Protein AF-A0A9D1VDS4-F1 (afdb_monomer_lite)

Sequence (71 aa):
MEIPVYLIAGFLEGGKTNFINGILEDGFAREDATLLLCCEEGIEEYDPRFLRNVTVVNIEDESQLSRNKLK

Foldseek 3Di:
DDDDDDDDDDDAPPCRLVVVLVCLVVPVQVPAQEEAEAQDDHPDDRDPVSCPRYDYFYHPDPVCPDPVRVD

Secondary structure (DSSP, 8-state):
-----------TTSSHHHHHHHHHHHTTTSSS-EEEEE-S--SSPPPGGG-TTEEEEE--SGGG-STTT--

Structure (mmCIF, N/CA/C/O backbone):
data_AF-A0A9D1VDS4-F1
#
_entry.id   AF-A0A9D1VDS4-F1
#
loop_
_atom_site.group_PDB
_atom_site.id
_atom_site.type_symbol
_atom_site.label_atom_id
_atom_site.label_alt_id
_atom_site.label_comp_id
_atom_site.label_asym_id
_atom_site.label_entity_id
_atom_site.label_seq_id
_atom_site.pdbx_PDB_ins_code
_atom_site.Cartn_x
_atom_site.Cartn_y
_atom_site.Cartn_z
_atom_site.occupancy
_atom_site.B_iso_or_equiv
_atom_site.auth_seq_id
_atom_site.auth_comp_id
_atom_site.auth_asym_id
_atom_site.auth_atom_id
_atom_site.pdbx_PDB_model_num
ATOM 1 N N . MET A 1 1 ? -12.020 -6.699 17.460 1.00 68.62 1 MET A N 1
ATOM 2 C CA . MET A 1 1 ? -12.257 -6.380 16.042 1.00 68.62 1 MET A CA 1
ATOM 3 C C . MET A 1 1 ? -10.978 -6.757 15.327 1.00 68.62 1 MET A C 1
ATOM 5 O O . MET A 1 1 ? -9.931 -6.278 15.745 1.00 68.62 1 MET A O 1
ATOM 9 N N . GLU A 1 2 ? -11.036 -7.702 14.397 1.00 87.75 2 GLU A N 1
ATOM 10 C CA . GLU A 1 2 ? -9.868 -8.077 13.595 1.00 87.75 2 GLU A CA 1
ATOM 11 C C . GLU A 1 2 ? -9.788 -7.131 12.400 1.00 87.75 2 GLU A C 1
ATOM 13 O O . GLU A 1 2 ? -10.812 -6.834 11.788 1.00 87.75 2 GLU A O 1
ATOM 18 N N . ILE A 1 3 ? -8.594 -6.618 12.112 1.00 90.06 3 ILE A N 1
ATOM 19 C CA . ILE A 1 3 ? -8.347 -5.744 10.964 1.00 90.06 3 ILE A CA 1
ATOM 20 C C . ILE A 1 3 ? -7.565 -6.580 9.949 1.00 90.06 3 ILE A C 1
ATOM 22 O O . ILE A 1 3 ? -6.473 -7.045 10.293 1.00 90.06 3 ILE A O 1
ATOM 26 N N . PRO A 1 4 ? -8.095 -6.817 8.738 1.00 92.94 4 PRO A N 1
ATOM 27 C CA . PRO A 1 4 ? -7.376 -7.579 7.732 1.00 92.94 4 PRO A CA 1
ATOM 28 C C . PRO A 1 4 ? -6.158 -6.788 7.243 1.00 92.94 4 PRO A C 1
ATOM 30 O O . PRO A 1 4 ? -6.229 -5.581 7.018 1.00 92.94 4 PRO A O 1
ATOM 33 N N . VAL A 1 5 ? -5.033 -7.484 7.074 1.00 94.12 5 VAL A N 1
ATOM 34 C CA . VAL A 1 5 ? -3.780 -6.904 6.577 1.00 94.12 5 VAL A CA 1
ATOM 35 C C . VAL A 1 5 ? -3.387 -7.617 5.294 1.00 94.12 5 VAL A C 1
ATOM 37 O O . VAL A 1 5 ? -3.241 -8.839 5.273 1.00 94.12 5 VAL A O 1
ATOM 40 N N . TYR A 1 6 ? -3.187 -6.837 4.237 1.00 95.44 6 TYR A N 1
ATOM 41 C CA . TYR A 1 6 ? -2.751 -7.312 2.930 1.00 95.44 6 TYR A CA 1
ATOM 42 C C . TYR A 1 6 ? -1.349 -6.774 2.650 1.00 95.44 6 TYR A C 1
ATOM 44 O O . TYR A 1 6 ? -1.084 -5.592 2.863 1.00 95.44 6 TYR A O 1
ATOM 52 N N . LEU A 1 7 ? -0.455 -7.638 2.169 1.00 95.69 7 LEU A N 1
ATOM 53 C CA . LEU A 1 7 ? 0.900 -7.264 1.771 1.00 95.69 7 LEU A CA 1
ATOM 54 C C . LEU A 1 7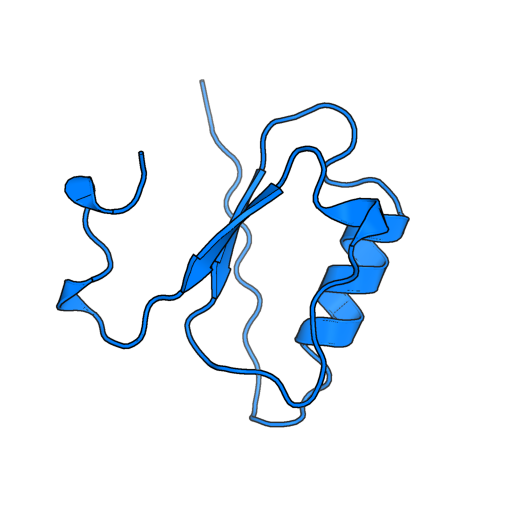 ? 1.042 -7.439 0.261 1.00 95.69 7 LEU A C 1
ATOM 56 O O . LEU A 1 7 ? 1.025 -8.562 -0.240 1.00 95.69 7 LEU A O 1
ATOM 60 N N . ILE A 1 8 ? 1.202 -6.325 -0.451 1.00 94.81 8 ILE A N 1
ATOM 61 C CA . ILE A 1 8 ? 1.550 -6.321 -1.871 1.00 94.81 8 ILE A CA 1
ATOM 62 C C . ILE A 1 8 ? 3.059 -6.096 -1.975 1.00 94.81 8 ILE A C 1
ATOM 64 O O . ILE A 1 8 ? 3.560 -5.040 -1.599 1.00 94.81 8 ILE A O 1
ATOM 68 N N . ALA A 1 9 ? 3.785 -7.090 -2.481 1.00 93.56 9 ALA A N 1
ATOM 69 C CA . ALA A 1 9 ? 5.234 -7.041 -2.651 1.00 93.56 9 ALA A CA 1
ATOM 70 C C . ALA A 1 9 ? 5.631 -7.520 -4.051 1.00 93.56 9 ALA A C 1
ATOM 72 O O . ALA A 1 9 ? 4.913 -8.284 -4.694 1.00 93.56 9 ALA A O 1
ATOM 73 N N . GLY A 1 10 ? 6.787 -7.068 -4.527 1.00 91.38 10 GLY A N 1
ATOM 74 C CA . GLY A 1 10 ? 7.311 -7.422 -5.842 1.00 91.38 10 GLY A CA 1
ATOM 75 C C . GLY A 1 10 ? 8.427 -6.479 -6.267 1.00 91.38 10 GLY A C 1
ATOM 76 O O . GLY A 1 10 ? 8.646 -5.441 -5.640 1.00 91.38 10 GLY A O 1
ATOM 77 N N . PHE A 1 11 ? 9.113 -6.826 -7.352 1.00 90.19 11 PHE A N 1
ATOM 78 C CA . PHE A 1 11 ? 10.211 -6.025 -7.891 1.00 90.19 11 PHE A CA 1
ATOM 79 C C . PHE A 1 11 ? 9.758 -4.623 -8.337 1.00 90.19 11 PHE A C 1
ATOM 81 O O . PHE A 1 11 ? 8.562 -4.364 -8.544 1.00 90.19 11 PHE A O 1
ATOM 88 N N . LEU A 1 12 ? 10.719 -3.700 -8.453 1.00 83.06 12 LEU A N 1
ATOM 89 C CA . LEU A 1 12 ? 10.494 -2.382 -9.051 1.00 83.06 12 LEU A CA 1
ATOM 90 C C . LEU A 1 12 ? 9.904 -2.564 -10.459 1.00 83.06 12 LEU A C 1
ATOM 92 O O . LEU A 1 12 ? 10.217 -3.539 -11.137 1.00 83.06 12 LEU A O 1
ATOM 96 N N . GLU A 1 13 ? 8.993 -1.675 -10.854 1.00 86.62 13 GLU A N 1
ATOM 97 C CA . GLU A 1 13 ? 8.275 -1.743 -12.142 1.00 86.62 13 GLU A CA 1
ATOM 98 C C . GLU A 1 13 ? 7.372 -2.981 -12.338 1.00 86.62 13 GLU A C 1
ATOM 100 O O . GLU A 1 13 ? 6.806 -3.182 -13.407 1.00 86.62 13 GLU A O 1
ATOM 105 N N . GLY A 1 14 ? 7.132 -3.783 -11.294 1.00 92.12 14 GLY A N 1
ATOM 106 C CA . GLY A 1 14 ? 6.240 -4.951 -11.347 1.00 92.12 14 GLY A CA 1
ATOM 107 C C . GLY A 1 14 ? 4.735 -4.644 -11.444 1.00 92.12 14 GLY A C 1
ATOM 108 O O . GLY A 1 14 ? 3.928 -5.526 -11.173 1.00 92.12 14 GLY A O 1
ATOM 109 N N . GLY A 1 15 ? 4.339 -3.404 -11.754 1.00 94.31 15 GLY A N 1
ATOM 110 C CA . GLY A 1 15 ? 2.930 -3.011 -11.909 1.00 94.31 15 GLY A CA 1
ATOM 111 C C . GLY A 1 15 ? 2.120 -2.908 -10.607 1.00 94.31 15 GLY A C 1
ATOM 112 O O . GLY A 1 15 ? 0.893 -2.963 -10.646 1.00 94.31 15 GLY A O 1
ATOM 113 N N . LYS A 1 16 ? 2.783 -2.757 -9.450 1.00 95.81 16 LYS A N 1
ATOM 114 C CA . LYS A 1 16 ? 2.137 -2.752 -8.121 1.00 95.81 16 LYS A CA 1
ATOM 115 C C . LYS A 1 16 ? 1.074 -1.654 -7.966 1.00 95.81 16 LYS A C 1
ATOM 117 O O . LYS A 1 16 ? -0.025 -1.951 -7.509 1.00 95.81 16 LYS A O 1
ATOM 122 N N . THR A 1 17 ? 1.369 -0.417 -8.378 1.00 95.56 17 THR A N 1
ATOM 123 C CA . THR A 1 17 ? 0.403 0.696 -8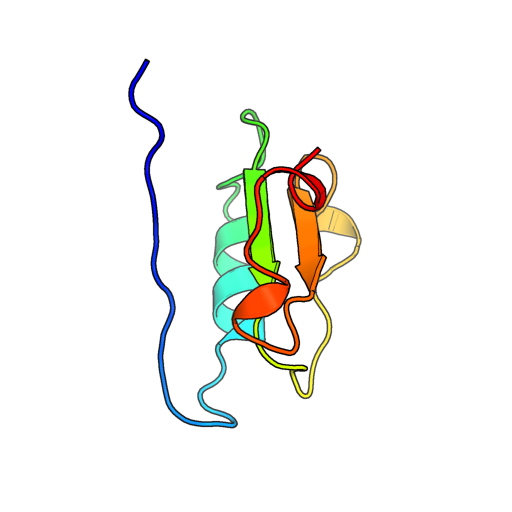.305 1.00 95.56 17 THR A CA 1
ATOM 124 C C . THR A 1 17 ? -0.836 0.419 -9.152 1.00 95.56 17 THR A C 1
ATOM 126 O O . THR A 1 17 ? -1.954 0.558 -8.665 1.00 95.56 17 THR A O 1
ATOM 129 N N . ASN A 1 18 ? -0.646 -0.054 -10.388 1.00 95.62 18 ASN A N 1
ATOM 130 C CA . ASN A 1 18 ? -1.748 -0.397 -11.284 1.00 95.62 18 ASN A CA 1
ATOM 131 C C . ASN A 1 18 ? -2.625 -1.528 -10.712 1.00 95.62 18 ASN A C 1
ATOM 133 O O . ASN A 1 18 ? -3.850 -1.451 -10.744 1.00 95.62 18 ASN A O 1
ATOM 137 N N . PHE A 1 19 ? -2.008 -2.548 -10.106 1.00 95.69 19 PHE A N 1
ATOM 138 C CA . PHE A 1 19 ? -2.736 -3.614 -9.412 1.00 95.69 19 PHE A CA 1
ATOM 139 C C . PHE A 1 19 ? -3.599 -3.080 -8.256 1.00 95.69 19 PHE A C 1
ATOM 141 O O . PHE A 1 19 ? -4.764 -3.454 -8.133 1.00 95.69 19 PHE A O 1
ATOM 148 N N . ILE A 1 20 ? -3.053 -2.177 -7.434 1.00 96.12 20 ILE A N 1
ATOM 149 C CA . ILE A 1 20 ? -3.796 -1.554 -6.330 1.00 96.12 20 ILE A CA 1
ATOM 150 C C . ILE A 1 20 ? -4.950 -0.698 -6.869 1.00 96.12 20 ILE A C 1
ATOM 152 O O . ILE A 1 20 ? -6.062 -0.815 -6.360 1.00 96.12 20 ILE A O 1
ATOM 156 N N . ASN A 1 21 ? -4.728 0.103 -7.918 1.00 96.56 21 ASN A N 1
ATOM 157 C CA . ASN A 1 21 ? -5.789 0.883 -8.565 1.00 96.56 21 ASN A CA 1
ATOM 158 C C . ASN A 1 21 ? -6.946 -0.009 -9.040 1.00 96.56 21 ASN A C 1
ATOM 160 O O . ASN A 1 21 ? -8.098 0.327 -8.776 1.00 96.56 21 ASN A O 1
ATOM 164 N N . GLY A 1 22 ? -6.655 -1.166 -9.646 1.00 97.44 22 GLY A N 1
ATOM 165 C CA . GLY A 1 22 ? -7.686 -2.127 -10.055 1.00 97.44 22 GLY A CA 1
ATOM 166 C C . GLY A 1 22 ? -8.513 -2.659 -8.878 1.00 97.44 22 GLY A C 1
ATOM 167 O O . GLY A 1 22 ? -9.738 -2.675 -8.933 1.00 97.44 22 GLY A O 1
ATOM 168 N N . ILE A 1 23 ? -7.868 -3.004 -7.759 1.00 96.69 23 ILE A N 1
ATOM 169 C CA . ILE A 1 23 ? -8.575 -3.460 -6.547 1.00 96.69 23 ILE A CA 1
ATOM 170 C C . ILE A 1 23 ? -9.451 -2.349 -5.945 1.00 96.69 23 ILE A C 1
ATOM 172 O O . ILE A 1 23 ? -10.564 -2.602 -5.468 1.00 96.69 23 ILE A O 1
ATOM 176 N N . LEU A 1 24 ? -8.957 -1.109 -5.938 1.00 96.38 24 LEU A N 1
ATOM 177 C CA . LEU A 1 24 ? -9.716 0.040 -5.444 1.00 96.38 24 LEU A CA 1
ATOM 178 C C . LEU A 1 24 ? -10.919 0.351 -6.351 1.00 96.38 24 LEU A C 1
ATOM 180 O O . LEU A 1 24 ? -12.007 0.632 -5.842 1.00 96.38 24 LEU A O 1
ATOM 184 N N . GLU A 1 25 ? -10.751 0.235 -7.670 1.00 96.94 25 GLU A N 1
ATOM 185 C CA . GLU A 1 25 ? -11.822 0.359 -8.664 1.00 96.94 25 GLU A CA 1
ATOM 186 C C . GLU A 1 25 ? -12.915 -0.706 -8.463 1.00 96.94 25 GLU A C 1
ATOM 188 O O . GLU A 1 25 ? -14.107 -0.367 -8.399 1.00 96.94 25 GLU A O 1
ATOM 193 N N . ASP A 1 26 ? -12.513 -1.962 -8.243 1.00 97.00 26 ASP A N 1
ATOM 194 C CA . ASP A 1 26 ? -13.402 -3.099 -7.954 1.00 97.00 26 ASP A CA 1
ATOM 195 C C . ASP A 1 26 ? -14.179 -2.936 -6.638 1.00 97.00 26 ASP A C 1
ATOM 197 O O . ASP A 1 26 ? -15.217 -3.566 -6.419 1.00 97.00 26 ASP A O 1
ATOM 201 N N . GLY A 1 27 ? -13.741 -2.006 -5.789 1.00 94.75 27 GLY A N 1
ATOM 202 C CA . GLY A 1 27 ? -14.523 -1.490 -4.679 1.00 94.75 27 GLY A CA 1
ATOM 203 C C . GLY A 1 27 ? -14.066 -1.924 -3.297 1.00 94.75 27 GLY A C 1
ATOM 204 O O . GLY A 1 27 ? -14.829 -1.767 -2.346 1.00 94.75 27 GLY A O 1
ATOM 205 N N . PHE A 1 28 ? -12.830 -2.407 -3.171 1.00 94.06 28 PHE A N 1
ATOM 206 C CA . PHE A 1 28 ? -12.241 -2.849 -1.905 1.00 94.06 28 PHE A CA 1
ATOM 207 C C . PHE A 1 28 ? -12.417 -1.843 -0.754 1.00 94.06 28 PHE A C 1
ATOM 209 O O . PHE A 1 28 ? -12.750 -2.235 0.358 1.00 94.06 28 PHE A O 1
ATOM 216 N N . ALA A 1 29 ? -12.262 -0.545 -1.032 1.00 93.94 29 ALA A N 1
ATOM 217 C CA . ALA A 1 29 ? -12.372 0.526 -0.038 1.00 93.94 29 ALA A CA 1
ATOM 218 C C . ALA A 1 29 ? -13.707 1.303 -0.105 1.00 93.94 29 ALA A C 1
ATOM 220 O O . ALA A 1 29 ? -13.792 2.443 0.348 1.00 93.94 29 ALA A O 1
ATOM 221 N N . ARG A 1 30 ? -14.772 0.762 -0.719 1.00 92.38 30 ARG A N 1
ATOM 222 C CA . ARG A 1 30 ? -16.025 1.529 -0.921 1.00 92.38 30 ARG A CA 1
ATOM 223 C C . ARG A 1 30 ? -16.801 1.812 0.360 1.00 92.38 30 ARG A C 1
ATOM 225 O O . ARG A 1 30 ? -17.442 2.863 0.434 1.00 92.38 30 ARG A O 1
ATOM 232 N N . GLU A 1 31 ? -16.753 0.902 1.326 1.00 90.12 31 GLU A N 1
ATOM 233 C CA . GLU A 1 31 ? -17.516 0.998 2.577 1.00 90.12 31 GLU A CA 1
ATOM 234 C C . GLU A 1 31 ? -16.598 1.235 3.776 1.00 90.12 31 GLU A C 1
ATOM 236 O O . GLU A 1 31 ? -16.815 2.186 4.527 1.00 90.12 31 GLU A O 1
ATOM 241 N N . ASP A 1 32 ? -15.532 0.444 3.894 1.00 91.50 32 ASP A N 1
ATOM 242 C CA . ASP A 1 32 ? -14.627 0.493 5.039 1.00 91.50 32 ASP A CA 1
ATOM 243 C C . ASP A 1 32 ? -13.468 1.480 4.849 1.00 91.50 32 ASP A C 1
ATOM 245 O O . ASP A 1 32 ? -12.867 1.596 3.774 1.00 91.50 32 ASP A O 1
ATOM 249 N N . ALA A 1 33 ? -13.121 2.175 5.937 1.00 93.31 33 ALA A N 1
ATOM 250 C CA . ALA A 1 33 ? -11.935 3.020 5.989 1.00 93.31 33 ALA A CA 1
ATOM 251 C C . ALA A 1 33 ? -10.677 2.165 5.785 1.00 93.31 33 ALA A C 1
ATOM 253 O O . ALA A 1 33 ? -10.428 1.213 6.525 1.00 93.31 33 ALA A O 1
ATOM 254 N N . THR A 1 34 ? -9.880 2.521 4.782 1.00 94.88 34 THR A N 1
ATOM 255 C CA . THR A 1 34 ? -8.709 1.758 4.351 1.00 94.88 34 THR A CA 1
ATOM 256 C C . THR A 1 34 ? -7.445 2.588 4.540 1.00 94.88 34 THR A C 1
ATOM 258 O O . THR A 1 34 ? -7.390 3.756 4.164 1.00 94.88 34 THR A O 1
ATOM 261 N N . LEU A 1 35 ? -6.403 1.981 5.104 1.00 94.94 35 LEU A N 1
ATOM 262 C CA . LEU A 1 35 ? -5.076 2.581 5.225 1.00 94.94 35 LEU A CA 1
ATOM 263 C C . LEU A 1 35 ? -4.143 1.941 4.195 1.00 94.94 35 LEU A C 1
ATOM 265 O O . LEU A 1 35 ? -3.924 0.730 4.233 1.00 94.94 35 LEU A O 1
ATOM 269 N N . LEU A 1 36 ? -3.574 2.754 3.307 1.00 95.38 36 LEU A N 1
ATOM 270 C CA . LEU A 1 36 ? -2.580 2.329 2.327 1.00 95.38 36 LEU A CA 1
ATOM 271 C C . LEU A 1 36 ? -1.201 2.849 2.737 1.00 95.38 36 LEU A C 1
ATOM 273 O O . LEU A 1 36 ? -0.935 4.048 2.675 1.00 95.38 36 LEU A O 1
ATOM 277 N N . LEU A 1 37 ? -0.321 1.938 3.151 1.00 94.94 37 LEU A N 1
ATOM 278 C CA . LEU A 1 37 ? 1.075 2.250 3.454 1.00 94.94 37 LEU A CA 1
ATOM 279 C C . LEU A 1 37 ? 1.912 2.084 2.186 1.00 94.94 37 LEU A C 1
ATOM 281 O O . LEU A 1 37 ? 2.074 0.970 1.692 1.00 94.94 37 LEU A O 1
ATOM 285 N N . CYS A 1 38 ? 2.428 3.191 1.662 1.00 94.44 38 CYS A N 1
ATOM 286 C CA . CYS A 1 38 ? 3.248 3.209 0.459 1.00 94.44 38 CYS A CA 1
ATOM 287 C C . CYS A 1 38 ? 4.720 3.346 0.857 1.00 94.44 38 CYS A C 1
ATOM 289 O O . CYS A 1 38 ? 5.132 4.400 1.337 1.00 94.44 38 CYS A O 1
ATOM 291 N N . CYS A 1 39 ? 5.506 2.281 0.695 1.00 92.56 39 CYS A N 1
ATOM 292 C CA . CYS A 1 39 ? 6.917 2.277 1.106 1.00 92.56 39 CYS A CA 1
ATOM 293 C C . CYS A 1 39 ? 7.883 2.803 0.030 1.00 92.56 39 CYS A C 1
ATOM 295 O O . CYS A 1 39 ? 9.052 3.046 0.304 1.00 92.56 39 CYS A O 1
ATOM 297 N N . GLU A 1 40 ? 7.412 2.931 -1.209 1.00 88.44 40 GLU A N 1
ATOM 298 C CA . GLU A 1 40 ? 8.198 3.343 -2.373 1.00 88.44 40 GLU A CA 1
ATOM 299 C C . GLU A 1 40 ? 7.319 4.211 -3.284 1.00 88.44 40 GLU A C 1
ATOM 301 O O . GLU A 1 40 ? 6.100 4.028 -3.319 1.00 88.44 40 GLU A O 1
ATOM 306 N N . GLU A 1 41 ? 7.921 5.133 -4.035 1.00 87.62 41 GLU A N 1
ATOM 307 C CA . GLU A 1 41 ? 7.219 5.898 -5.070 1.00 87.62 41 GLU A CA 1
ATOM 308 C C . GLU A 1 41 ? 7.095 5.057 -6.350 1.00 87.62 41 GLU A C 1
ATOM 310 O O . GLU A 1 41 ? 8.057 4.436 -6.811 1.00 87.62 41 GLU A O 1
ATOM 315 N N . GLY A 1 42 ? 5.884 4.991 -6.903 1.00 86.44 42 GLY A N 1
ATOM 316 C CA . GLY A 1 42 ? 5.620 4.317 -8.172 1.00 86.44 42 GLY A CA 1
ATOM 317 C C . GLY A 1 42 ? 5.875 5.228 -9.374 1.00 86.44 42 GLY A C 1
ATOM 318 O O . GLY A 1 42 ? 5.950 6.442 -9.246 1.00 86.44 42 GLY A O 1
ATOM 319 N N . ILE A 1 43 ? 5.948 4.638 -10.570 1.00 89.00 43 ILE A N 1
ATOM 320 C CA . ILE A 1 43 ? 5.998 5.394 -11.841 1.00 89.00 43 ILE A CA 1
ATOM 321 C C . ILE A 1 43 ? 4.640 6.054 -12.150 1.00 89.00 43 ILE A C 1
ATOM 323 O O . ILE A 1 43 ? 4.562 7.040 -12.877 1.00 89.00 43 ILE A O 1
ATOM 327 N N . GLU A 1 44 ? 3.566 5.499 -11.593 1.00 91.81 44 GLU A N 1
ATOM 328 C CA . GLU A 1 44 ? 2.191 5.971 -11.730 1.00 91.81 44 GLU A CA 1
ATOM 329 C C . GLU A 1 44 ? 1.637 6.358 -10.354 1.00 91.81 44 GLU A C 1
ATOM 331 O O . GLU A 1 44 ? 2.105 5.860 -9.325 1.00 91.81 44 GLU A O 1
ATOM 336 N N . GLU A 1 45 ? 0.606 7.203 -10.344 1.00 94.56 45 GLU A N 1
ATOM 337 C CA . GLU A 1 45 ? -0.101 7.623 -9.132 1.00 94.56 45 GLU A CA 1
ATOM 338 C C . GLU A 1 45 ? -1.369 6.786 -8.880 1.00 94.56 45 GLU A C 1
ATOM 340 O O . GLU A 1 45 ? -1.951 6.178 -9.787 1.00 94.56 45 GLU A O 1
ATOM 345 N N . TYR A 1 46 ? -1.830 6.771 -7.627 1.00 96.12 46 TYR A N 1
ATOM 346 C CA . TYR A 1 46 ? -3.145 6.224 -7.288 1.00 96.12 46 TYR A CA 1
ATOM 347 C C . TYR A 1 46 ? -4.252 7.147 -7.792 1.00 96.12 46 TYR A C 1
ATOM 349 O O . TYR A 1 46 ? -4.161 8.359 -7.620 1.00 96.12 46 TYR A O 1
ATOM 357 N N . ASP A 1 47 ? -5.316 6.589 -8.365 1.00 96.38 47 ASP A N 1
ATOM 358 C CA . ASP A 1 47 ? -6.369 7.394 -8.985 1.00 96.38 47 ASP A CA 1
ATOM 359 C C . ASP A 1 47 ? -7.238 8.142 -7.953 1.00 96.38 47 ASP A C 1
ATOM 361 O O . ASP A 1 47 ? -7.921 7.497 -7.145 1.00 96.38 47 ASP A O 1
ATOM 365 N N . PRO A 1 48 ? -7.342 9.485 -8.075 1.00 95.94 48 PRO A N 1
ATOM 366 C CA . PRO A 1 48 ? -8.291 10.377 -7.433 1.00 95.94 48 PRO A CA 1
ATOM 367 C C . PRO A 1 48 ? -9.568 9.766 -6.880 1.00 95.94 48 PRO A C 1
ATOM 369 O O . PRO A 1 48 ? -9.982 9.911 -5.728 1.00 95.94 48 PRO A O 1
ATOM 372 N N . ARG A 1 49 ? -10.240 9.134 -7.841 1.00 95.44 49 ARG A N 1
ATOM 373 C CA . ARG A 1 49 ? -11.639 8.728 -7.815 1.00 95.44 49 ARG A CA 1
ATOM 374 C C . ARG A 1 49 ? -11.883 7.592 -6.835 1.00 95.44 49 ARG A C 1
ATOM 376 O O . ARG A 1 49 ? -13.000 7.469 -6.332 1.00 95.44 49 ARG A O 1
ATOM 383 N N . PHE A 1 50 ? -10.860 6.792 -6.546 1.00 94.94 50 PHE A N 1
ATOM 384 C CA . PHE A 1 50 ? -10.981 5.607 -5.701 1.00 94.94 50 PHE A CA 1
ATOM 385 C C . PHE A 1 50 ? -10.410 5.802 -4.288 1.00 94.94 50 PHE A C 1
ATOM 387 O O . PHE A 1 50 ? -10.519 4.906 -3.456 1.00 94.94 50 PHE A O 1
ATOM 394 N N . LEU A 1 51 ? -9.877 6.989 -3.971 1.00 95.31 51 LEU A N 1
ATOM 395 C CA . LEU A 1 51 ? -9.237 7.271 -2.679 1.00 95.31 51 LEU A CA 1
ATOM 396 C C . LEU A 1 51 ? -10.168 7.855 -1.608 1.00 95.31 51 LEU A C 1
ATOM 398 O O . LEU A 1 51 ? -9.713 8.175 -0.516 1.00 95.31 51 LEU A O 1
ATOM 402 N N . ARG A 1 52 ? -11.477 7.986 -1.866 1.00 95.00 52 ARG A N 1
ATOM 403 C CA . ARG A 1 52 ? -12.418 8.665 -0.947 1.00 95.00 52 ARG A CA 1
ATOM 404 C C . ARG A 1 52 ? -12.349 8.158 0.503 1.00 95.00 52 ARG A C 1
ATOM 406 O O . ARG A 1 52 ? -12.437 8.961 1.423 1.00 95.00 52 ARG A O 1
ATOM 413 N N . ASN A 1 53 ? -12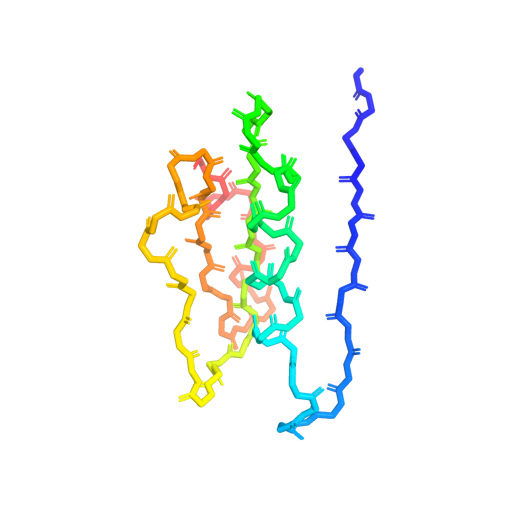.217 6.847 0.693 1.00 95.38 53 ASN 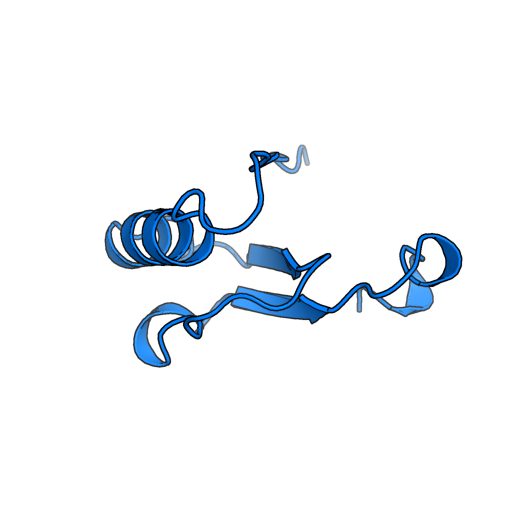A N 1
ATOM 414 C CA . ASN A 1 53 ? -12.122 6.204 2.010 1.00 95.38 53 ASN A CA 1
ATOM 415 C C . ASN A 1 53 ? -10.712 5.647 2.283 1.00 95.38 53 ASN A C 1
ATOM 417 O O . ASN A 1 53 ? -10.542 4.803 3.163 1.00 95.38 53 ASN A O 1
ATOM 421 N N . VAL A 1 54 ? -9.717 6.064 1.497 1.00 96.31 54 VAL A N 1
ATOM 4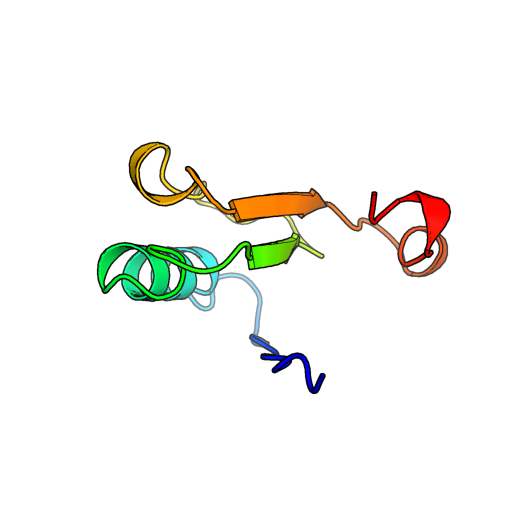22 C CA . VAL A 1 54 ? -8.347 5.563 1.577 1.00 96.31 54 VAL A CA 1
ATOM 423 C C . VAL A 1 54 ? -7.444 6.664 2.112 1.00 96.31 54 VAL A C 1
ATOM 425 O O . VAL A 1 54 ? -7.277 7.706 1.482 1.00 96.31 54 VAL A O 1
ATOM 428 N N . THR A 1 55 ? -6.807 6.411 3.248 1.00 95.06 55 THR A N 1
ATOM 429 C CA . THR A 1 55 ? -5.708 7.246 3.734 1.00 95.06 55 THR A CA 1
ATOM 430 C C . THR A 1 55 ? -4.403 6.670 3.207 1.00 95.06 55 THR A C 1
ATOM 432 O O . THR A 1 55 ? -4.017 5.565 3.586 1.00 95.06 55 THR A O 1
ATOM 435 N N . VAL A 1 56 ? -3.718 7.409 2.334 1.00 94.31 56 VAL A N 1
ATOM 436 C CA . VAL A 1 56 ? -2.392 7.030 1.828 1.00 94.31 56 VAL A CA 1
ATOM 437 C C . VAL A 1 56 ? -1.321 7.639 2.728 1.00 94.31 56 VAL A C 1
ATOM 439 O O . VAL A 1 56 ? -1.310 8.848 2.958 1.00 94.31 56 VAL A O 1
ATOM 442 N N . VAL A 1 57 ? -0.416 6.807 3.240 1.00 93.88 57 VAL A N 1
ATOM 443 C CA . VAL A 1 57 ? 0.722 7.236 4.059 1.00 93.88 57 VAL A CA 1
ATOM 444 C C . VAL A 1 57 ? 2.006 6.744 3.415 1.00 93.88 57 VAL A C 1
ATOM 446 O O . VAL A 1 57 ? 2.230 5.540 3.303 1.00 93.88 57 VAL A O 1
AT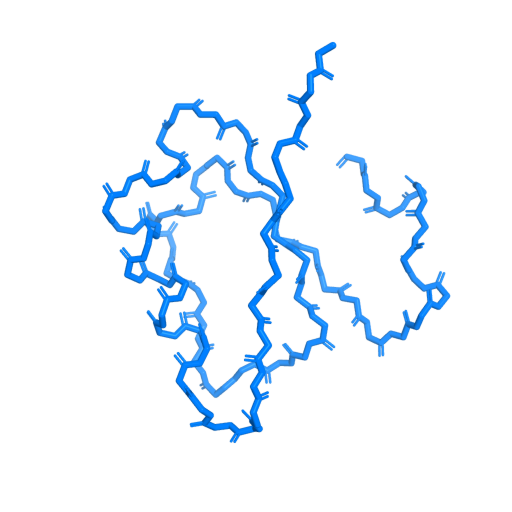OM 449 N N . ASN A 1 58 ? 2.872 7.684 3.046 1.00 92.75 58 ASN A N 1
ATOM 450 C CA . ASN A 1 58 ? 4.193 7.369 2.517 1.00 92.75 58 ASN A CA 1
ATOM 451 C C . ASN A 1 58 ? 5.166 7.074 3.668 1.00 92.75 58 ASN A C 1
ATOM 453 O O . ASN A 1 58 ? 5.241 7.831 4.646 1.00 92.75 58 ASN A O 1
ATOM 457 N N . ILE A 1 59 ? 5.891 5.965 3.560 1.00 93.00 59 ILE A N 1
ATOM 458 C CA . ILE A 1 59 ? 6.867 5.463 4.530 1.00 93.00 59 ILE A CA 1
ATOM 459 C C . ILE A 1 59 ? 8.205 5.331 3.803 1.00 93.00 59 ILE A C 1
ATOM 461 O O . ILE A 1 59 ? 8.418 4.374 3.077 1.00 93.00 59 ILE A O 1
ATOM 465 N N . GLU A 1 60 ? 9.103 6.294 3.977 1.00 89.56 60 GLU A N 1
ATOM 466 C CA . GLU A 1 60 ? 10.391 6.305 3.262 1.00 89.56 60 GLU A CA 1
ATOM 467 C C . GLU A 1 60 ? 11.449 5.431 3.951 1.00 89.56 60 GLU A C 1
ATOM 469 O O . GLU A 1 60 ? 12.380 4.941 3.316 1.00 89.56 60 GLU A O 1
ATOM 474 N N . ASP A 1 61 ? 11.310 5.230 5.263 1.00 90.69 61 ASP A N 1
ATOM 475 C CA . ASP A 1 61 ? 12.220 4.431 6.075 1.00 90.69 61 ASP A CA 1
ATOM 476 C C . ASP A 1 61 ? 11.482 3.751 7.241 1.00 90.69 61 ASP A C 1
ATOM 478 O O . ASP A 1 61 ? 10.390 4.162 7.646 1.00 90.69 61 ASP A O 1
ATOM 482 N N . GLU A 1 62 ? 12.092 2.704 7.801 1.00 88.88 62 GLU A N 1
ATOM 483 C CA . GLU A 1 62 ? 11.492 1.868 8.850 1.00 88.88 62 GLU A CA 1
ATOM 484 C C . GLU A 1 62 ? 11.103 2.663 10.108 1.00 88.88 62 GLU A C 1
ATOM 486 O O . GLU A 1 62 ? 10.093 2.360 10.744 1.00 88.88 62 GLU A O 1
ATOM 491 N N . SER A 1 63 ? 11.840 3.726 10.453 1.00 89.94 63 SER A N 1
ATOM 492 C CA . SER A 1 63 ? 11.553 4.526 11.651 1.00 89.94 63 SER A CA 1
ATOM 493 C C . SER A 1 63 ? 10.236 5.304 11.540 1.00 89.94 63 SER A C 1
ATOM 495 O O . SER A 1 63 ? 9.616 5.647 12.552 1.00 89.94 63 SER A O 1
ATOM 497 N N . GLN A 1 64 ? 9.766 5.542 10.311 1.00 89.25 64 GLN A N 1
ATOM 498 C CA . GLN A 1 64 ? 8.505 6.226 10.041 1.00 89.25 64 GLN A CA 1
ATOM 499 C C . GLN A 1 64 ? 7.287 5.326 10.253 1.00 89.25 64 GLN A C 1
ATOM 501 O O . GLN A 1 64 ? 6.182 5.847 10.446 1.00 89.25 64 GLN A O 1
ATOM 506 N N . LEU A 1 65 ? 7.470 4.000 10.271 1.00 88.62 65 LEU A N 1
ATOM 507 C CA . LEU A 1 65 ? 6.418 3.029 10.557 1.00 88.62 65 LEU A CA 1
ATOM 508 C C . LEU A 1 65 ? 6.107 3.008 12.062 1.00 88.62 65 LEU A C 1
ATOM 510 O O . LEU A 1 65 ? 6.390 2.062 12.794 1.00 88.62 65 LEU A O 1
ATOM 514 N N . SER A 1 66 ? 5.518 4.100 12.543 1.00 86.88 66 SER A N 1
ATOM 515 C CA . SER A 1 66 ? 5.203 4.312 13.951 1.00 86.88 66 SER A CA 1
ATOM 516 C C . SER A 1 66 ? 3.744 4.705 14.143 1.00 86.88 66 SER A C 1
ATOM 518 O O . SER A 1 66 ? 3.127 5.342 13.290 1.00 86.88 66 SER A O 1
ATOM 520 N N . ARG A 1 67 ? 3.197 4.402 15.327 1.00 82.81 67 ARG A N 1
ATOM 521 C CA . ARG A 1 67 ? 1.808 4.741 15.693 1.00 82.81 67 ARG A CA 1
ATOM 522 C C . ARG A 1 67 ? 1.484 6.230 15.538 1.00 82.81 67 ARG A C 1
ATOM 524 O O . ARG A 1 67 ? 0.340 6.580 15.293 1.00 82.81 67 ARG A O 1
ATOM 531 N N . ASN A 1 68 ? 2.481 7.105 15.669 1.00 77.44 68 ASN A N 1
ATOM 532 C CA . ASN A 1 68 ? 2.287 8.552 15.598 1.00 77.44 68 ASN A CA 1
ATOM 533 C C . ASN A 1 68 ? 2.016 9.058 14.175 1.00 77.44 68 ASN A C 1
ATOM 535 O O . ASN A 1 68 ? 1.448 10.140 14.030 1.00 77.44 68 ASN A O 1
ATOM 539 N N . LYS A 1 69 ? 2.421 8.290 13.155 1.00 73.62 69 LYS A N 1
ATOM 540 C CA . LYS A 1 69 ? 2.228 8.612 11.735 1.00 73.62 69 LYS A CA 1
ATOM 541 C C . LYS A 1 69 ? 0.923 8.029 11.169 1.00 73.62 69 LYS A C 1
ATOM 543 O O . LYS A 1 69 ? 0.494 8.431 10.097 1.00 73.62 69 LYS A O 1
ATOM 548 N N . LEU A 1 70 ? 0.290 7.114 11.907 1.00 66.31 70 LEU A N 1
ATOM 549 C CA . LEU A 1 70 ? -0.913 6.368 11.521 1.00 66.31 70 LEU A CA 1
ATOM 550 C C . LEU A 1 70 ? -2.166 6.917 12.230 1.00 66.31 70 LEU A C 1
ATOM 552 O O . LEU A 1 70 ? -2.860 6.166 12.916 1.00 66.31 70 LEU A O 1
ATOM 556 N N . LYS A 1 71 ? -2.389 8.236 12.154 1.00 52.94 71 LYS A N 1
ATOM 557 C CA . LYS A 1 71 ? -3.555 8.900 12.765 1.00 52.94 71 LYS A CA 1
ATOM 558 C C . LYS A 1 71 ? -4.765 8.907 11.847 1.00 52.94 71 LYS A C 1
ATOM 560 O O . LYS A 1 71 ? -4.568 9.182 10.645 1.00 52.94 71 LYS A O 1
#

Radius of gyration: 12.48 Å; chains: 1; bounding box: 30×18×28 Å

pLDDT: mean 91.16, std 7.56, range [52.94, 97.44]